Protein AF-A0A6B1GCK0-F1 (afdb_monomer_lite)

Structure (mmCIF, N/CA/C/O backbone):
data_AF-A0A6B1GCK0-F1
#
_entry.id   AF-A0A6B1GCK0-F1
#
loop_
_atom_site.group_PDB
_atom_site.id
_atom_site.type_symbol
_atom_site.label_atom_id
_atom_site.label_alt_id
_atom_site.label_comp_id
_atom_site.label_asym_id
_atom_site.label_entity_id
_atom_site.label_seq_id
_atom_site.pdbx_PDB_ins_code
_atom_site.Cartn_x
_atom_site.Cartn_y
_atom_site.Cartn_z
_atom_site.occupancy
_atom_site.B_iso_or_equiv
_atom_site.auth_seq_id
_atom_site.auth_comp_id
_atom_site.auth_asym_id
_atom_site.auth_atom_id
_atom_site.pdbx_PDB_model_num
ATOM 1 N N . MET A 1 1 ? 2.540 11.336 9.208 1.00 59.41 1 MET A N 1
ATOM 2 C CA . MET A 1 1 ? 2.627 10.929 7.785 1.00 59.41 1 MET A CA 1
ATOM 3 C C . MET A 1 1 ? 4.050 10.510 7.522 1.00 59.41 1 MET A C 1
ATOM 5 O O . MET A 1 1 ? 4.902 11.353 7.251 1.00 59.41 1 MET A O 1
ATOM 9 N N . ASP A 1 2 ? 4.281 9.213 7.637 1.00 81.69 2 ASP A N 1
ATOM 10 C CA . ASP A 1 2 ? 5.596 8.614 7.465 1.00 81.69 2 ASP A CA 1
ATOM 11 C C . ASP A 1 2 ? 5.733 8.086 6.041 1.00 81.69 2 ASP A C 1
ATOM 13 O O . ASP A 1 2 ? 4.775 7.580 5.450 1.00 81.69 2 ASP A O 1
ATOM 17 N N . THR A 1 3 ? 6.912 8.281 5.454 1.00 88.81 3 THR A N 1
ATOM 18 C CA . THR A 1 3 ? 7.220 7.840 4.090 1.00 88.81 3 THR A CA 1
ATOM 19 C C . THR A 1 3 ? 8.368 6.852 4.139 1.00 88.81 3 THR A C 1
ATOM 21 O O . THR A 1 3 ? 9.440 7.179 4.645 1.00 88.81 3 THR A O 1
ATOM 24 N N . LEU A 1 4 ? 8.141 5.658 3.601 1.00 90.19 4 LEU A N 1
ATOM 25 C CA . LEU A 1 4 ? 9.137 4.602 3.485 1.00 90.19 4 LEU A CA 1
ATOM 26 C C . LEU A 1 4 ? 9.428 4.305 2.017 1.00 90.19 4 LEU A C 1
ATOM 28 O O . LEU A 1 4 ? 8.531 4.341 1.176 1.00 90.19 4 LEU A O 1
ATOM 32 N N . THR A 1 5 ? 10.673 3.953 1.714 1.00 88.81 5 THR A N 1
ATOM 33 C CA . THR A 1 5 ? 11.059 3.471 0.383 1.00 88.81 5 THR A CA 1
ATOM 34 C C . THR A 1 5 ? 10.994 1.951 0.359 1.00 88.81 5 THR A C 1
ATOM 36 O O . THR A 1 5 ? 11.598 1.288 1.202 1.00 88.81 5 THR A O 1
ATOM 39 N N . ALA A 1 6 ? 10.271 1.388 -0.608 1.00 82.81 6 ALA A N 1
ATOM 40 C CA . ALA A 1 6 ? 10.181 -0.052 -0.793 1.00 82.81 6 ALA A CA 1
ATOM 41 C C . ALA A 1 6 ? 11.569 -0.626 -1.141 1.00 82.81 6 ALA A C 1
ATOM 43 O O . ALA A 1 6 ? 12.224 -0.121 -2.059 1.00 82.81 6 ALA A O 1
ATOM 44 N N . PRO A 1 7 ? 12.023 -1.685 -0.451 1.00 80.00 7 PRO A N 1
ATOM 45 C CA . PRO A 1 7 ? 13.379 -2.189 -0.594 1.00 80.00 7 PRO A CA 1
ATOM 46 C C . PRO A 1 7 ? 13.605 -2.779 -1.988 1.00 80.00 7 PRO A C 1
ATOM 48 O O . PRO A 1 7 ? 12.727 -3.413 -2.568 1.00 80.00 7 PRO A O 1
ATOM 51 N N . ALA A 1 8 ? 14.822 -2.611 -2.508 1.00 69.94 8 ALA A N 1
ATOM 52 C CA . ALA A 1 8 ? 15.226 -3.088 -3.831 1.00 69.94 8 ALA A CA 1
ATOM 53 C C . ALA A 1 8 ? 15.313 -4.623 -3.963 1.00 69.94 8 ALA A C 1
ATOM 55 O O . ALA A 1 8 ? 15.618 -5.151 -5.035 1.00 69.94 8 ALA A O 1
ATOM 56 N N . THR A 1 9 ? 15.113 -5.355 -2.869 1.00 63.41 9 THR A N 1
ATOM 57 C CA . THR A 1 9 ? 15.299 -6.800 -2.799 1.00 63.41 9 THR A CA 1
ATOM 58 C C . THR A 1 9 ? 14.045 -7.557 -3.234 1.00 63.41 9 THR A C 1
ATOM 60 O O . THR A 1 9 ? 12.946 -7.362 -2.722 1.00 63.41 9 THR A O 1
ATOM 63 N N . ILE A 1 10 ? 14.230 -8.497 -4.166 1.00 58.12 10 ILE A N 1
ATOM 64 C CA . ILE A 1 10 ? 13.229 -9.509 -4.519 1.00 58.12 10 ILE A CA 1
ATOM 65 C C . ILE A 1 10 ? 13.142 -10.484 -3.337 1.00 58.12 10 ILE A C 1
ATOM 67 O O . ILE A 1 10 ? 13.926 -11.426 -3.256 1.00 58.12 10 ILE A O 1
ATOM 71 N N . GLY A 1 11 ? 12.233 -10.259 -2.391 1.00 55.00 11 GLY A N 1
ATOM 72 C CA . GLY A 1 11 ? 12.042 -11.167 -1.257 1.00 55.00 11 GLY A CA 1
ATOM 73 C C . GLY A 1 11 ? 10.582 -11.297 -0.842 1.00 55.00 11 GLY A C 1
ATOM 74 O O . GLY A 1 11 ? 9.750 -10.452 -1.162 1.00 55.00 11 GLY A O 1
ATOM 75 N N . GLY A 1 12 ? 10.275 -12.441 -0.229 1.00 63.22 12 GLY A N 1
ATOM 76 C CA . GLY A 1 12 ? 8.922 -12.936 0.024 1.00 63.22 12 GLY A CA 1
ATOM 77 C C . GLY A 1 12 ? 8.145 -12.193 1.116 1.00 63.22 12 GLY A C 1
ATOM 78 O O . GLY A 1 12 ? 8.460 -11.067 1.483 1.00 63.22 12 GLY A O 1
ATOM 79 N N . ARG A 1 13 ? 7.109 -12.858 1.639 1.00 65.31 13 ARG A N 1
ATOM 80 C CA . ARG A 1 13 ? 6.105 -12.317 2.578 1.00 65.31 13 ARG A CA 1
ATOM 81 C C . ARG A 1 13 ? 6.653 -11.745 3.900 1.00 65.31 13 ARG A C 1
ATOM 83 O O . ARG A 1 13 ? 5.916 -11.130 4.651 1.00 65.31 13 ARG A O 1
ATOM 90 N N . GLU A 1 14 ? 7.924 -11.934 4.223 1.00 76.75 14 GLU A N 1
ATOM 91 C CA . GLU A 1 14 ? 8.500 -11.389 5.463 1.00 76.75 14 GLU A CA 1
ATOM 92 C C . GLU A 1 14 ? 9.002 -9.945 5.287 1.00 76.75 14 GLU A C 1
ATOM 94 O O . GLU A 1 14 ? 8.997 -9.168 6.241 1.00 76.75 14 GLU A O 1
ATOM 99 N N . LEU A 1 15 ? 9.329 -9.537 4.053 1.00 82.88 15 LEU A N 1
ATOM 100 C CA . LEU A 1 15 ? 9.908 -8.221 3.775 1.00 82.88 15 LEU A CA 1
ATOM 101 C C . LEU A 1 15 ? 9.013 -7.026 4.129 1.00 82.88 15 LEU A C 1
ATOM 103 O O . LEU A 1 15 ? 9.558 -6.017 4.572 1.00 82.88 15 LEU A O 1
ATOM 107 N N . PRO A 1 16 ? 7.680 -7.057 3.936 1.00 83.06 16 PRO A N 1
ATOM 108 C CA . PRO A 1 16 ? 6.864 -5.908 4.303 1.00 83.06 16 PRO A CA 1
ATOM 109 C C . PRO A 1 16 ? 6.899 -5.624 5.800 1.00 83.06 16 PRO A C 1
ATOM 111 O O . PRO A 1 16 ? 7.023 -4.467 6.181 1.00 83.06 16 PRO A O 1
ATOM 114 N N . ARG A 1 17 ? 6.875 -6.655 6.653 1.00 86.12 17 ARG A N 1
ATOM 115 C CA . ARG A 1 17 ? 7.015 -6.465 8.101 1.00 86.12 17 ARG A CA 1
ATOM 116 C C . ARG A 1 17 ? 8.370 -5.855 8.443 1.00 86.12 17 ARG A C 1
ATOM 118 O O . ARG A 1 17 ? 8.414 -4.837 9.129 1.00 86.12 17 ARG A O 1
ATOM 125 N N . GLU A 1 18 ? 9.449 -6.437 7.922 1.00 86.75 18 GLU A N 1
ATOM 126 C CA . GLU A 1 18 ? 10.806 -5.931 8.152 1.00 86.75 18 GLU A CA 1
ATOM 127 C C . GLU A 1 18 ? 10.962 -4.481 7.684 1.00 86.75 18 GLU A C 1
ATOM 129 O O . GLU A 1 18 ? 11.612 -3.690 8.362 1.00 86.75 18 GLU A O 1
ATOM 134 N N . LEU A 1 19 ? 10.343 -4.105 6.560 1.00 87.31 19 LEU A N 1
ATOM 135 C CA . LEU A 1 19 ? 10.329 -2.730 6.063 1.00 87.31 19 LEU A CA 1
ATOM 136 C C . LEU A 1 19 ? 9.693 -1.772 7.078 1.00 87.31 19 LEU A C 1
ATOM 138 O O . LEU A 1 19 ? 10.272 -0.725 7.367 1.00 87.31 19 LEU A O 1
ATOM 142 N N . LEU A 1 20 ? 8.518 -2.115 7.614 1.00 86.81 20 LEU A N 1
ATOM 143 C CA . LEU A 1 20 ? 7.814 -1.251 8.566 1.00 86.81 20 LEU A CA 1
ATOM 144 C C . LEU A 1 20 ? 8.569 -1.150 9.900 1.00 86.81 20 LEU A C 1
ATOM 146 O O . LEU A 1 20 ? 8.708 -0.055 10.442 1.00 86.81 20 LEU A O 1
ATOM 150 N N . GLU A 1 21 ? 9.112 -2.264 10.396 1.00 88.06 21 GLU A N 1
ATOM 151 C CA . GLU A 1 21 ? 9.940 -2.296 11.612 1.00 88.06 21 GLU A CA 1
ATOM 152 C C . GLU A 1 21 ? 11.238 -1.499 11.443 1.00 88.06 21 GLU A C 1
ATOM 154 O O . GLU A 1 21 ? 11.581 -0.670 12.285 1.00 88.06 21 GLU A O 1
ATOM 159 N N . SER A 1 22 ? 11.939 -1.690 10.323 1.00 86.19 22 SER A N 1
ATOM 160 C CA . SER A 1 22 ? 13.176 -0.964 10.003 1.00 86.19 22 SER A CA 1
ATOM 161 C C . SER A 1 22 ? 12.927 0.528 9.785 1.00 86.19 22 SER A C 1
ATOM 163 O O . SER A 1 22 ? 13.810 1.347 10.036 1.00 86.19 22 SER A O 1
ATOM 165 N N . GLY A 1 23 ? 11.718 0.887 9.346 1.00 83.81 23 GLY A N 1
ATOM 166 C CA . GLY A 1 23 ? 11.239 2.263 9.265 1.00 83.81 23 GLY A CA 1
ATOM 167 C C . GLY A 1 23 ? 10.969 2.915 10.624 1.00 83.81 23 GLY A C 1
ATOM 168 O O . GLY A 1 23 ? 10.682 4.108 10.667 1.00 83.81 23 GLY A O 1
ATOM 169 N N . GLY A 1 24 ? 11.060 2.162 11.727 1.00 86.00 24 GLY A N 1
ATOM 170 C CA . GLY A 1 24 ? 10.767 2.646 13.075 1.00 86.00 24 GLY A CA 1
ATOM 171 C C . GLY A 1 24 ? 9.279 2.889 13.323 1.00 86.00 24 GLY A C 1
ATOM 172 O O . GLY A 1 24 ? 8.934 3.641 14.235 1.00 86.00 24 GLY A O 1
ATOM 173 N N . LEU A 1 25 ? 8.403 2.289 12.511 1.00 88.06 25 LEU A N 1
ATOM 174 C CA . LEU A 1 25 ? 6.964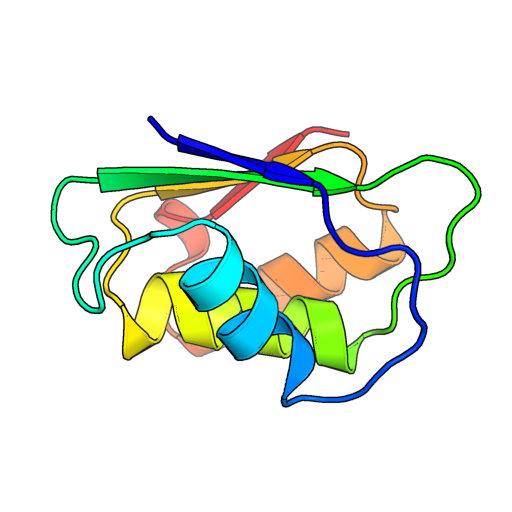 2.455 12.657 1.00 88.06 25 LEU A CA 1
ATOM 175 C C . LEU A 1 25 ? 6.436 1.617 13.826 1.00 88.06 25 LEU A C 1
ATOM 177 O O . LEU A 1 25 ? 6.878 0.477 14.006 1.00 88.06 25 LEU A O 1
ATOM 181 N N . PRO A 1 26 ? 5.461 2.141 14.587 1.00 88.56 26 PRO A N 1
ATOM 182 C CA . PRO A 1 26 ? 4.806 1.376 15.636 1.00 88.56 26 PRO A CA 1
ATOM 183 C C . PRO A 1 26 ? 4.053 0.163 15.066 1.00 88.56 26 PRO A C 1
ATOM 185 O O . PRO A 1 26 ? 3.748 0.078 13.871 1.00 88.56 26 PRO A O 1
ATOM 188 N N . ASP A 1 27 ? 3.733 -0.778 15.953 1.00 89.94 27 ASP A N 1
ATOM 189 C CA . ASP A 1 27 ? 2.920 -1.957 15.626 1.00 89.94 27 ASP A CA 1
ATOM 190 C C . ASP A 1 27 ? 1.438 -1.607 15.404 1.00 89.94 27 ASP A C 1
ATOM 192 O O . ASP A 1 27 ? 0.719 -2.365 14.762 1.00 89.94 27 ASP A O 1
ATOM 196 N N . ASP A 1 28 ? 0.990 -0.450 15.900 1.00 92.75 28 ASP A N 1
ATOM 197 C CA . ASP A 1 28 ? -0.344 0.107 15.676 1.00 92.75 28 ASP A CA 1
ATOM 198 C C . ASP A 1 28 ? -0.222 1.497 15.037 1.00 92.75 28 ASP A C 1
ATOM 200 O O . ASP A 1 28 ? 0.395 2.406 15.593 1.00 92.75 28 ASP A O 1
ATOM 204 N N . LEU A 1 29 ? -0.800 1.628 13.848 1.00 93.19 29 LEU A N 1
ATOM 205 C CA . LEU A 1 29 ? -0.857 2.815 13.002 1.00 93.19 29 LEU A CA 1
ATOM 206 C C . LEU A 1 29 ? -2.284 3.390 12.942 1.00 93.19 29 LEU A C 1
ATOM 208 O O . LEU A 1 29 ? -2.612 4.127 12.010 1.00 93.19 29 LEU A O 1
ATOM 212 N N . THR A 1 30 ? -3.152 3.058 13.901 1.00 93.00 30 THR A N 1
ATOM 213 C CA . THR A 1 30 ? -4.482 3.671 14.020 1.00 93.00 30 THR A CA 1
ATOM 214 C C . THR A 1 30 ? -4.359 5.195 14.084 1.00 93.00 30 THR A C 1
ATOM 216 O O . THR A 1 30 ? -3.601 5.736 14.889 1.00 93.00 30 THR A O 1
ATOM 219 N N . GLY A 1 31 ? -5.111 5.906 13.240 1.00 90.38 31 GLY A N 1
ATOM 220 C CA . GLY A 1 31 ? -5.014 7.367 13.122 1.00 90.38 31 GLY A CA 1
ATOM 221 C C . GLY A 1 31 ? -3.843 7.866 12.266 1.00 90.38 31 GLY A C 1
ATOM 222 O O . GLY A 1 31 ? -3.776 9.060 11.968 1.00 90.38 31 GLY A O 1
ATOM 223 N N . GLU A 1 32 ? -2.942 6.979 11.834 1.00 92.81 32 GLU A N 1
ATOM 224 C CA . GLU A 1 32 ? -1.763 7.322 11.043 1.00 92.81 32 GLU A CA 1
ATOM 225 C C . GLU A 1 32 ? -1.933 6.987 9.559 1.00 92.81 32 GLU A C 1
ATOM 227 O O . GLU A 1 32 ? -2.628 6.055 9.149 1.00 92.81 32 GLU A O 1
ATOM 232 N N . SER A 1 33 ? -1.246 7.768 8.726 1.00 93.62 33 SER A N 1
ATOM 233 C CA . SER A 1 33 ? -1.156 7.544 7.281 1.00 93.62 33 SER A CA 1
ATOM 234 C C . SER A 1 33 ? 0.270 7.183 6.886 1.00 93.62 33 SER A C 1
ATOM 236 O O . SER A 1 33 ? 1.210 7.915 7.217 1.00 93.62 33 SER A O 1
ATOM 238 N N . LEU A 1 34 ? 0.410 6.107 6.115 1.00 94.56 34 LEU A N 1
ATOM 239 C CA . LEU A 1 34 ? 1.677 5.582 5.623 1.00 94.56 34 LEU A CA 1
ATOM 240 C C . LEU A 1 34 ? 1.784 5.776 4.111 1.00 94.56 34 LEU A C 1
ATOM 242 O O . LEU A 1 34 ? 0.883 5.408 3.360 1.00 94.56 34 LEU A O 1
ATOM 246 N N . THR A 1 35 ? 2.913 6.310 3.655 1.00 95.62 35 THR A N 1
ATOM 247 C CA . THR A 1 35 ? 3.275 6.342 2.235 1.00 95.62 35 THR A CA 1
ATOM 248 C C . THR A 1 35 ? 4.426 5.381 1.973 1.00 95.62 35 THR A C 1
ATOM 250 O O . THR A 1 35 ? 5.445 5.434 2.655 1.00 95.62 35 THR A O 1
ATOM 253 N N . VAL A 1 36 ? 4.284 4.519 0.968 1.00 94.06 36 VAL A N 1
ATOM 254 C CA . VAL A 1 36 ? 5.351 3.635 0.495 1.00 94.06 36 VAL A C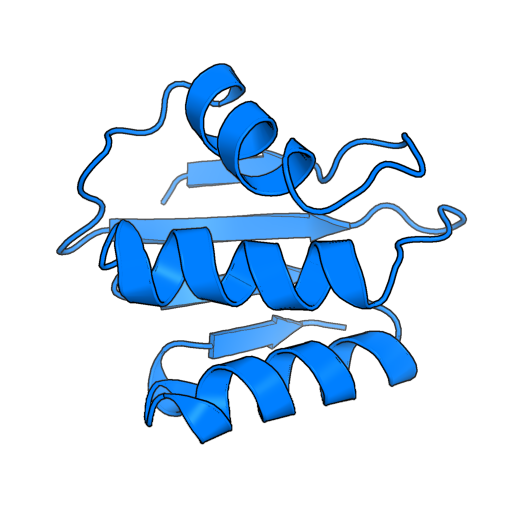A 1
ATOM 255 C C . VAL A 1 36 ? 5.697 3.990 -0.944 1.00 94.06 36 VAL A C 1
ATOM 257 O O . VAL A 1 36 ? 4.856 3.906 -1.842 1.00 94.06 36 VAL A O 1
ATOM 260 N N . GLN A 1 37 ? 6.946 4.393 -1.154 1.00 93.50 37 GLN A N 1
ATOM 261 C CA . GLN A 1 37 ? 7.479 4.789 -2.448 1.00 93.50 37 GLN A CA 1
ATOM 262 C C . GLN A 1 37 ? 8.209 3.620 -3.110 1.00 93.50 37 GLN A C 1
ATOM 264 O O . GLN A 1 37 ? 9.157 3.072 -2.553 1.00 93.50 37 GLN A O 1
ATOM 269 N N . PHE A 1 38 ? 7.781 3.258 -4.316 1.00 91.50 38 PHE A N 1
ATOM 270 C CA . PHE A 1 38 ? 8.387 2.219 -5.141 1.00 91.50 38 PHE A CA 1
ATOM 271 C C . PHE A 1 38 ? 9.320 2.858 -6.163 1.00 91.50 38 PHE A C 1
ATOM 273 O O . PHE A 1 38 ? 8.968 3.839 -6.822 1.00 91.50 38 PHE A O 1
ATOM 280 N N . GLU A 1 39 ? 10.525 2.308 -6.289 1.00 88.56 39 GLU A N 1
ATOM 281 C CA . GLU A 1 39 ? 11.530 2.861 -7.185 1.00 88.56 39 GLU A CA 1
ATOM 282 C C . GLU A 1 39 ? 11.334 2.365 -8.625 1.00 88.56 39 GLU A C 1
ATOM 284 O O . GLU A 1 39 ? 11.091 1.174 -8.865 1.00 88.56 39 GLU A O 1
ATOM 289 N N . PRO A 1 40 ? 11.473 3.256 -9.620 1.00 81.88 40 PRO A N 1
ATOM 290 C CA . PRO A 1 40 ? 11.406 2.863 -11.016 1.00 81.88 40 PRO A CA 1
ATOM 291 C C . PRO A 1 40 ? 12.576 1.939 -11.375 1.00 81.88 40 PRO A C 1
ATOM 293 O O . PRO A 1 40 ? 13.715 2.151 -10.968 1.00 81.88 40 PRO A O 1
ATOM 296 N N . GLY A 1 41 ? 12.301 0.923 -12.192 1.00 80.38 41 GLY A N 1
ATOM 297 C CA . GLY A 1 41 ? 13.313 -0.041 -12.642 1.00 80.38 41 GLY A CA 1
ATOM 298 C C . GLY A 1 41 ? 13.537 -1.221 -11.694 1.00 80.38 41 GLY A C 1
ATOM 299 O O . GLY A 1 41 ? 14.266 -2.144 -12.058 1.00 80.38 41 GLY A O 1
ATOM 300 N N . ILE A 1 42 ? 12.874 -1.242 -10.535 1.00 84.44 42 ILE A N 1
ATOM 301 C CA . ILE A 1 42 ? 12.888 -2.379 -9.612 1.00 84.44 42 ILE A CA 1
ATOM 302 C C . ILE A 1 42 ? 11.674 -3.274 -9.865 1.00 84.44 42 ILE A C 1
ATOM 304 O O . ILE A 1 42 ? 10.544 -2.811 -10.034 1.00 84.44 42 ILE A O 1
ATOM 308 N N . VAL A 1 43 ? 11.911 -4.587 -9.904 1.00 82.31 43 VAL A N 1
ATOM 309 C CA . VAL A 1 43 ? 10.851 -5.588 -10.048 1.00 82.31 43 VAL A CA 1
ATOM 310 C C . VAL A 1 43 ? 10.403 -6.038 -8.665 1.00 82.31 43 VAL A C 1
ATOM 312 O O . VAL A 1 43 ? 11.088 -6.810 -7.998 1.00 82.31 43 VAL A O 1
ATOM 315 N N . TYR A 1 44 ? 9.224 -5.581 -8.259 1.00 87.50 44 TYR A N 1
ATOM 316 C CA . TYR A 1 44 ? 8.569 -6.021 -7.031 1.00 87.50 44 TYR A CA 1
ATOM 317 C C . TYR A 1 44 ? 7.671 -7.232 -7.298 1.00 87.50 44 TYR A C 1
ATOM 319 O O . TYR A 1 44 ? 7.080 -7.370 -8.373 1.00 87.50 44 TYR A O 1
ATOM 327 N N . THR A 1 45 ? 7.564 -8.126 -6.316 1.00 89.38 45 THR A N 1
ATOM 328 C CA . THR A 1 45 ? 6.732 -9.329 -6.438 1.00 89.38 45 THR A CA 1
ATOM 329 C C . THR A 1 45 ? 5.278 -9.039 -6.074 1.00 89.38 45 THR A C 1
ATOM 331 O O . THR A 1 45 ? 4.989 -8.177 -5.247 1.00 89.38 45 THR A O 1
ATOM 334 N N . ILE A 1 46 ? 4.354 -9.810 -6.654 1.00 90.94 46 ILE A N 1
ATOM 335 C CA . ILE A 1 46 ? 2.929 -9.786 -6.284 1.00 90.94 46 ILE A CA 1
ATOM 336 C C . ILE A 1 46 ? 2.770 -10.053 -4.783 1.00 90.94 46 ILE A C 1
ATOM 338 O O . ILE A 1 46 ? 2.089 -9.300 -4.100 1.00 90.94 46 ILE A O 1
ATOM 342 N N . SER A 1 47 ? 3.467 -11.070 -4.266 1.00 90.38 47 SER A N 1
ATOM 343 C CA . SER A 1 47 ? 3.434 -11.442 -2.848 1.00 90.38 47 SER A CA 1
ATOM 344 C C . SER A 1 47 ? 3.922 -10.343 -1.913 1.00 90.38 47 SER A C 1
ATOM 346 O O . SER A 1 47 ? 3.447 -10.269 -0.792 1.00 90.38 47 SER A O 1
ATOM 348 N N . PHE A 1 48 ? 4.873 -9.511 -2.346 1.00 90.75 48 PHE A N 1
ATOM 349 C CA . PHE A 1 48 ? 5.337 -8.384 -1.542 1.00 90.75 48 PHE A CA 1
ATOM 350 C C . PHE A 1 48 ? 4.248 -7.316 -1.416 1.00 90.75 48 PHE A C 1
ATOM 352 O O . PHE A 1 48 ? 3.985 -6.833 -0.323 1.00 90.75 48 PHE A O 1
ATOM 359 N N . VAL A 1 49 ? 3.612 -6.956 -2.534 1.00 92.25 49 VAL A N 1
ATOM 360 C CA . VAL A 1 49 ? 2.581 -5.910 -2.562 1.00 92.25 49 VAL A CA 1
ATOM 361 C C . VAL A 1 49 ? 1.334 -6.342 -1.798 1.00 92.25 49 VAL A C 1
ATOM 363 O O . VAL A 1 49 ? 0.831 -5.569 -0.992 1.00 92.25 49 VAL A O 1
ATOM 366 N N . ASP A 1 50 ? 0.878 -7.572 -2.026 1.00 93.44 50 ASP A N 1
ATOM 367 C CA . ASP A 1 50 ? -0.234 -8.191 -1.297 1.00 93.44 50 ASP A CA 1
ATOM 368 C C . ASP A 1 50 ? 0.001 -8.131 0.220 1.00 93.44 50 ASP A C 1
ATOM 370 O O . ASP A 1 50 ? -0.754 -7.525 0.975 1.00 93.44 50 ASP A O 1
ATOM 374 N N . GLU A 1 51 ? 1.143 -8.646 0.661 1.00 93.69 51 GLU A N 1
ATOM 375 C CA . GLU A 1 51 ? 1.485 -8.706 2.074 1.00 93.69 51 GLU A CA 1
ATOM 376 C C . GLU A 1 51 ? 1.742 -7.324 2.699 1.00 93.69 51 GLU A C 1
ATOM 378 O O . GLU A 1 51 ? 1.438 -7.123 3.871 1.00 93.69 51 GLU A O 1
ATOM 383 N N . LEU A 1 52 ? 2.239 -6.346 1.936 1.00 94.25 52 LEU A N 1
ATOM 384 C CA . LEU A 1 52 ? 2.363 -4.962 2.401 1.00 94.25 52 LEU A CA 1
ATOM 385 C C . LEU A 1 52 ? 0.999 -4.344 2.711 1.00 94.25 52 LEU A C 1
ATOM 387 O O . LEU A 1 52 ? 0.860 -3.655 3.722 1.00 94.25 52 LEU A O 1
ATOM 391 N N . VAL A 1 53 ? -0.001 -4.597 1.864 1.00 95.88 53 VAL A N 1
ATOM 392 C CA . VAL A 1 53 ? -1.376 -4.151 2.110 1.00 95.88 53 VAL A CA 1
ATOM 393 C C . VAL A 1 53 ? -1.916 -4.807 3.382 1.00 95.88 53 VAL A C 1
ATOM 395 O O . VAL A 1 53 ? -2.441 -4.105 4.248 1.00 95.88 53 VAL A O 1
ATOM 398 N N . LEU A 1 54 ? -1.723 -6.121 3.540 1.00 95.00 54 LEU A N 1
ATOM 399 C CA . LEU A 1 54 ? -2.159 -6.857 4.730 1.00 95.00 54 LEU A CA 1
ATOM 400 C C . LEU A 1 54 ? -1.482 -6.356 6.008 1.00 95.00 54 LEU A C 1
ATOM 402 O O . LEU A 1 54 ? -2.147 -6.088 7.008 1.00 95.00 54 LEU A O 1
ATOM 406 N N . GLU A 1 55 ? -0.161 -6.222 5.999 1.00 95.12 55 GLU A N 1
ATOM 407 C CA . GLU A 1 55 ? 0.586 -5.793 7.174 1.00 95.12 55 GLU A CA 1
ATOM 408 C C . GLU A 1 55 ? 0.192 -4.363 7.573 1.00 95.12 55 GLU A C 1
ATOM 410 O O . GLU A 1 55 ? -0.159 -4.134 8.728 1.00 95.12 55 GLU A O 1
ATOM 415 N N . ALA A 1 56 ? 0.160 -3.417 6.630 1.00 94.94 56 ALA A N 1
ATOM 416 C CA . ALA A 1 56 ? -0.141 -2.023 6.944 1.00 94.94 56 ALA A CA 1
ATOM 417 C C . ALA A 1 56 ? -1.616 -1.791 7.315 1.00 94.94 56 ALA A C 1
ATOM 419 O O . ALA A 1 56 ? -1.896 -1.202 8.359 1.00 94.94 56 ALA A O 1
ATOM 420 N N . LEU A 1 57 ? -2.567 -2.231 6.481 1.00 96.12 57 LEU A N 1
ATOM 421 C CA . LEU A 1 57 ? -3.988 -1.907 6.667 1.00 96.12 57 LEU A CA 1
ATOM 422 C C . LEU A 1 57 ? -4.691 -2.848 7.648 1.00 96.12 57 LEU A C 1
ATOM 424 O O . LEU A 1 57 ? -5.509 -2.395 8.450 1.00 96.12 57 LEU A O 1
ATOM 428 N N . VAL A 1 58 ? -4.395 -4.150 7.587 1.00 95.25 58 VAL A N 1
ATOM 429 C CA . VAL A 1 58 ? -5.122 -5.161 8.372 1.00 95.25 58 VAL A CA 1
ATOM 430 C C . VAL A 1 58 ? -4.474 -5.361 9.735 1.00 95.25 58 VAL A C 1
ATOM 432 O O . VAL A 1 58 ? -5.167 -5.293 10.745 1.00 95.25 58 VAL A O 1
ATOM 435 N N . ARG A 1 59 ? -3.160 -5.611 9.781 1.00 94.94 59 ARG A N 1
ATOM 436 C CA . ARG A 1 59 ? -2.474 -5.981 11.033 1.00 94.94 59 ARG A CA 1
ATOM 437 C C . ARG A 1 59 ? -2.088 -4.780 11.879 1.00 94.94 59 ARG A C 1
ATOM 439 O O . ARG A 1 59 ? -2.243 -4.839 13.091 1.00 94.94 59 ARG A O 1
ATOM 446 N N . ARG A 1 60 ? -1.611 -3.710 11.244 1.00 95.00 60 ARG A N 1
ATOM 447 C CA . ARG A 1 60 ? -1.221 -2.472 11.929 1.00 95.00 60 ARG A CA 1
ATOM 448 C C . ARG A 1 60 ? -2.299 -1.398 11.903 1.00 95.00 60 ARG A C 1
ATOM 450 O O . ARG A 1 60 ? -2.064 -0.311 12.399 1.00 95.00 60 ARG A O 1
ATOM 457 N N . HIS A 1 61 ? -3.469 -1.669 11.327 1.00 95.56 61 HIS A N 1
ATOM 458 C CA . HIS A 1 61 ? -4.615 -0.753 11.344 1.00 95.56 61 HIS A CA 1
ATOM 459 C C . HIS A 1 61 ? -4.338 0.657 10.788 1.00 95.56 61 HIS A C 1
ATOM 461 O O . HIS A 1 61 ? -4.998 1.611 11.189 1.00 95.56 61 HIS A O 1
ATOM 467 N N . CYS A 1 62 ? -3.428 0.805 9.820 1.00 95.56 62 CYS A N 1
ATOM 468 C CA . CYS A 1 62 ? -3.105 2.101 9.218 1.00 95.56 62 CYS A CA 1
ATOM 469 C C . CYS A 1 62 ? -4.320 2.734 8.528 1.00 95.56 62 CYS A C 1
ATOM 471 O O . CYS A 1 62 ? -4.893 2.148 7.610 1.00 95.56 62 CYS A O 1
ATOM 473 N N . ASP A 1 63 ? -4.754 3.924 8.949 1.00 95.25 63 ASP A N 1
ATOM 474 C CA . ASP A 1 63 ? -5.962 4.590 8.428 1.00 95.25 63 ASP A CA 1
ATOM 475 C C . ASP A 1 63 ? -5.898 4.844 6.922 1.00 95.25 63 ASP A C 1
ATOM 477 O O . ASP A 1 63 ? -6.919 4.798 6.235 1.00 95.25 63 ASP A O 1
ATOM 481 N N . ARG A 1 64 ? -4.697 5.091 6.395 1.00 96.69 64 ARG A N 1
ATOM 482 C CA . ARG A 1 64 ? -4.493 5.322 4.969 1.00 96.69 64 ARG A CA 1
ATOM 483 C C . ARG A 1 64 ? -3.131 4.837 4.505 1.00 96.69 64 ARG A C 1
ATOM 485 O O . ARG A 1 64 ? -2.108 5.337 4.965 1.00 96.69 64 ARG A O 1
ATOM 492 N N . LEU A 1 65 ? -3.132 3.957 3.510 1.00 97.12 65 LEU A N 1
ATOM 493 C CA . LEU A 1 65 ? -1.936 3.488 2.821 1.00 97.12 65 LEU A CA 1
ATOM 494 C C . LEU A 1 65 ? -1.854 4.117 1.432 1.00 97.12 65 LEU A C 1
ATOM 496 O O . LEU A 1 65 ? -2.740 3.927 0.602 1.00 97.12 65 LEU A O 1
ATOM 500 N N . VAL A 1 66 ? -0.772 4.840 1.161 1.00 97.19 66 VAL A N 1
ATOM 501 C CA . VAL A 1 66 ? -0.481 5.426 -0.149 1.00 97.19 66 VAL A CA 1
ATOM 502 C C . VAL A 1 66 ? 0.665 4.653 -0.794 1.00 97.19 66 VAL A C 1
ATOM 504 O O . VAL A 1 66 ? 1.767 4.639 -0.257 1.00 97.19 66 VAL A O 1
ATOM 507 N N . LEU A 1 67 ? 0.436 4.031 -1.952 1.00 96.00 67 LEU A N 1
ATOM 508 C CA . LEU A 1 67 ? 1.494 3.382 -2.735 1.00 96.00 67 LEU A CA 1
ATOM 509 C C . LEU A 1 67 ? 1.841 4.257 -3.942 1.00 96.00 67 LEU A C 1
ATOM 511 O O . LEU A 1 67 ? 0.986 4.502 -4.799 1.00 96.00 67 LEU A O 1
ATOM 515 N N . GLN A 1 68 ? 3.087 4.726 -4.002 1.00 95.25 68 GLN A N 1
ATOM 516 C CA . GLN A 1 68 ? 3.582 5.638 -5.036 1.00 95.25 68 GLN A CA 1
ATOM 517 C C . GLN A 1 68 ? 4.553 4.938 -5.987 1.00 95.25 68 GLN A C 1
ATOM 519 O O . GLN A 1 68 ? 5.412 4.188 -5.535 1.00 95.25 68 GLN A O 1
ATOM 524 N N . GLY A 1 69 ? 4.457 5.197 -7.293 1.00 92.00 69 GLY A N 1
ATOM 525 C CA . GLY A 1 69 ? 5.392 4.650 -8.289 1.00 92.00 69 GLY A CA 1
ATOM 526 C C . GLY A 1 69 ? 5.191 3.159 -8.585 1.00 92.00 69 GLY A C 1
ATOM 527 O O . GLY A 1 69 ? 6.053 2.499 -9.165 1.00 92.00 69 GLY A O 1
ATOM 528 N N . LEU A 1 70 ? 4.045 2.604 -8.182 1.00 91.31 70 LEU A N 1
ATOM 529 C CA . LEU A 1 70 ? 3.713 1.198 -8.371 1.00 91.31 70 LEU A CA 1
ATOM 530 C C . LEU A 1 70 ? 3.282 0.931 -9.824 1.00 91.31 70 LEU A C 1
ATOM 532 O O . LEU A 1 70 ? 2.443 1.651 -10.371 1.00 91.31 70 LEU A O 1
ATOM 536 N N . SER A 1 71 ? 3.793 -0.135 -10.449 1.00 90.88 71 SER A N 1
ATOM 537 C CA . SER A 1 71 ? 3.398 -0.494 -11.822 1.00 90.88 71 SER A CA 1
ATOM 538 C C . SER A 1 71 ? 1.897 -0.835 -11.927 1.00 90.88 71 SER A C 1
ATOM 540 O O . SER A 1 71 ? 1.325 -1.355 -10.966 1.00 90.88 71 SER A O 1
ATOM 542 N N . PRO A 1 72 ? 1.236 -0.631 -13.088 1.00 91.56 72 PRO A N 1
ATOM 543 C CA . PRO A 1 72 ? -0.205 -0.883 -13.233 1.00 91.56 72 PRO A CA 1
ATOM 544 C C . PRO A 1 72 ? -0.643 -2.307 -12.858 1.00 91.56 72 PRO A C 1
ATOM 546 O O . PRO A 1 72 ? -1.697 -2.501 -12.253 1.00 91.56 72 PRO A O 1
ATOM 549 N N . SER A 1 73 ? 0.180 -3.310 -13.172 1.00 91.06 73 SER A N 1
ATOM 550 C CA . SER A 1 73 ? -0.093 -4.710 -12.831 1.00 91.06 73 SER A CA 1
ATOM 551 C C . SER A 1 73 ? -0.113 -4.942 -11.320 1.00 91.06 73 SER A C 1
ATOM 553 O O . SER A 1 73 ? -0.967 -5.670 -10.824 1.00 91.06 73 SER A O 1
ATOM 555 N N . LEU A 1 74 ? 0.803 -4.303 -10.589 1.00 91.94 74 LEU A N 1
ATOM 556 C CA . LEU A 1 74 ? 0.885 -4.391 -9.132 1.00 91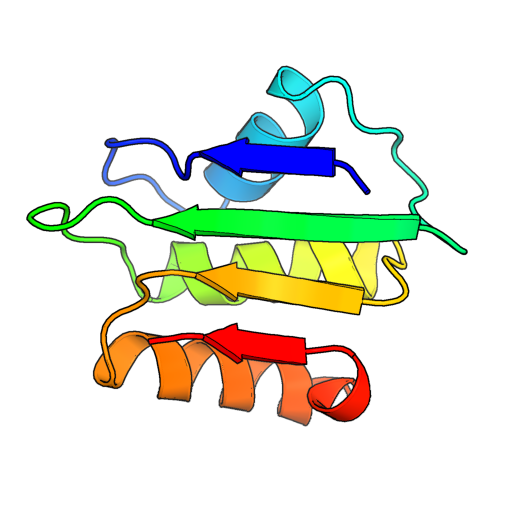.94 74 LEU A CA 1
ATOM 557 C C . LEU A 1 74 ? -0.148 -3.495 -8.441 1.00 91.94 74 LEU A C 1
ATOM 559 O O . LEU A 1 74 ? -0.636 -3.846 -7.376 1.00 91.94 74 LEU A O 1
ATOM 563 N N . GLN A 1 75 ? -0.554 -2.389 -9.067 1.00 95.00 75 GLN A N 1
ATOM 564 C CA . GLN A 1 75 ? -1.693 -1.594 -8.604 1.00 95.00 75 GLN A CA 1
ATOM 565 C C . GLN A 1 75 ? -2.977 -2.419 -8.568 1.00 95.00 75 GLN A C 1
ATOM 567 O O . GLN A 1 75 ? -3.752 -2.287 -7.628 1.00 95.00 75 GLN A O 1
ATOM 572 N N . ARG A 1 76 ? -3.207 -3.281 -9.566 1.00 94.69 76 ARG A N 1
ATOM 573 C CA . ARG A 1 76 ? -4.349 -4.204 -9.547 1.00 94.69 76 ARG A CA 1
ATOM 574 C C . ARG A 1 76 ? -4.270 -5.168 -8.361 1.00 94.69 76 ARG A C 1
ATOM 576 O O . ARG A 1 76 ? -5.255 -5.303 -7.656 1.00 94.69 76 ARG A O 1
ATOM 583 N N . VAL A 1 77 ? -3.097 -5.750 -8.108 1.00 94.00 77 VAL A N 1
ATOM 584 C CA . VAL A 1 77 ? -2.868 -6.636 -6.951 1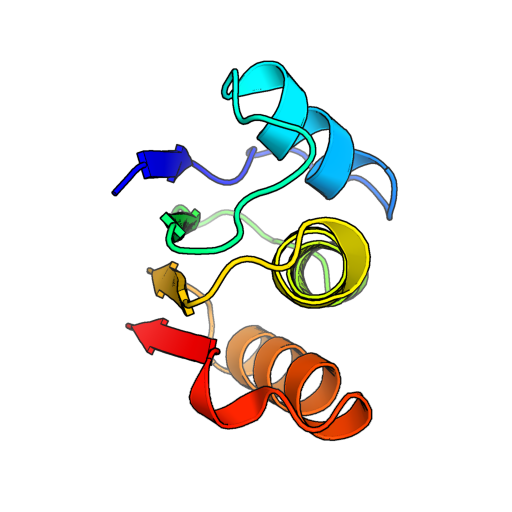.00 94.00 77 VAL A CA 1
ATOM 585 C C . VAL A 1 77 ? -3.144 -5.916 -5.634 1.00 94.00 77 VAL A C 1
ATOM 587 O O . VAL A 1 77 ? -3.852 -6.449 -4.793 1.00 94.00 77 VAL A O 1
ATOM 590 N N . ALA A 1 78 ? -2.633 -4.694 -5.463 1.00 95.44 78 ALA A N 1
ATOM 591 C CA . ALA A 1 78 ? -2.873 -3.920 -4.250 1.00 95.44 78 ALA A CA 1
ATOM 592 C C . ALA A 1 78 ? -4.370 -3.639 -4.031 1.00 95.44 78 ALA A C 1
ATOM 594 O O . ALA A 1 78 ? -4.842 -3.713 -2.900 1.00 95.44 78 ALA A O 1
ATOM 595 N N . ARG A 1 79 ? -5.117 -3.335 -5.107 1.00 96.69 79 ARG A N 1
ATOM 596 C CA . ARG A 1 79 ? -6.577 -3.154 -5.033 1.00 96.69 79 ARG A CA 1
ATOM 597 C C . ARG A 1 79 ? -7.277 -4.440 -4.622 1.00 96.69 79 ARG A C 1
ATOM 599 O O . ARG A 1 79 ? -8.048 -4.387 -3.679 1.00 96.69 79 ARG A O 1
ATOM 606 N N . GLU A 1 80 ? -6.972 -5.555 -5.283 1.00 96.25 80 GLU A N 1
ATOM 607 C CA . GLU A 1 80 ? -7.551 -6.871 -4.970 1.00 96.25 80 GLU A CA 1
ATOM 608 C C . GLU A 1 80 ? -7.313 -7.230 -3.494 1.00 96.25 80 GLU A C 1
ATOM 610 O O . GLU A 1 80 ? -8.262 -7.526 -2.778 1.00 96.25 80 GLU A O 1
ATOM 615 N N . ALA A 1 81 ? -6.083 -7.058 -2.998 1.00 95.25 81 ALA A N 1
ATOM 616 C CA . ALA A 1 81 ? -5.749 -7.302 -1.595 1.00 95.25 81 ALA A CA 1
ATOM 617 C C . ALA A 1 81 ? -6.528 -6.400 -0.617 1.00 95.25 81 ALA A C 1
ATOM 619 O O . ALA A 1 81 ? -6.935 -6.843 0.452 1.00 95.25 81 ALA A O 1
ATOM 620 N N . ALA A 1 82 ? -6.752 -5.125 -0.952 1.00 96.44 82 ALA A N 1
ATOM 621 C CA . ALA A 1 82 ? -7.547 -4.231 -0.107 1.00 96.44 82 ALA A CA 1
ATOM 622 C C . ALA A 1 82 ? -9.055 -4.535 -0.189 1.00 96.44 82 ALA A C 1
ATOM 624 O O . ALA A 1 82 ? -9.755 -4.419 0.816 1.00 96.44 82 ALA A O 1
ATOM 625 N N . GLU A 1 83 ? -9.552 -4.921 -1.367 1.00 96.81 83 GLU A N 1
ATOM 626 C CA . GLU A 1 83 ? -10.947 -5.309 -1.615 1.00 96.81 83 GLU A CA 1
ATOM 627 C C . GLU A 1 83 ? -11.327 -6.582 -0.857 1.00 96.81 83 GLU A C 1
ATOM 629 O O . GLU A 1 83 ? -12.371 -6.598 -0.207 1.00 96.81 83 GLU A O 1
ATOM 634 N N . ASP A 1 84 ? -10.454 -7.594 -0.848 1.00 96.31 84 ASP A N 1
ATOM 635 C CA . ASP A 1 84 ? -10.648 -8.853 -0.111 1.00 96.31 84 ASP A CA 1
ATOM 636 C C . ASP A 1 84 ? -10.853 -8.641 1.403 1.00 96.31 84 ASP A C 1
ATOM 638 O O . ASP A 1 84 ? -11.396 -9.506 2.094 1.00 96.31 84 ASP A O 1
ATOM 642 N N . HIS A 1 85 ? -10.449 -7.476 1.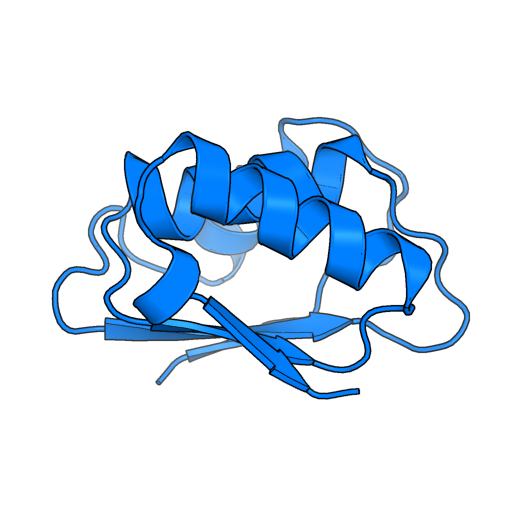916 1.00 94.69 85 HIS A N 1
ATOM 643 C CA . HIS A 1 85 ? -10.577 -7.080 3.315 1.00 94.69 85 HIS A CA 1
ATOM 644 C C . HIS A 1 85 ? -11.544 -5.911 3.557 1.00 94.69 85 HIS A C 1
ATOM 646 O O . HIS A 1 85 ? -11.650 -5.460 4.695 1.00 94.69 85 HIS A O 1
ATOM 652 N N . GLU A 1 86 ? -12.256 -5.433 2.531 1.00 95.75 86 GLU A N 1
ATOM 653 C CA . GLU A 1 86 ? -13.172 -4.281 2.610 1.00 95.75 86 GLU A CA 1
ATOM 654 C C . GLU A 1 86 ? -12.482 -2.960 3.028 1.00 95.75 86 GLU A C 1
ATOM 656 O O . GLU A 1 86 ? -13.089 -2.107 3.671 1.00 95.75 86 GLU A O 1
ATOM 661 N N . LEU A 1 87 ? -11.205 -2.771 2.663 1.00 95.81 87 LEU A N 1
ATOM 662 C CA . LEU A 1 87 ? -10.376 -1.606 3.035 1.00 95.81 87 LEU A CA 1
ATOM 663 C C . LEU A 1 87 ? -9.949 -0.756 1.827 1.00 95.81 87 LEU A C 1
ATOM 665 O O . LEU A 1 87 ? -8.981 0.007 1.895 1.00 95.81 87 LEU A O 1
ATOM 669 N N . SER A 1 88 ? -10.634 -0.887 0.691 1.00 94.62 88 SER A N 1
ATOM 670 C CA . SER A 1 88 ? -10.293 -0.187 -0.556 1.00 94.62 88 SER A CA 1
ATOM 671 C C . SER A 1 88 ? -10.335 1.339 -0.429 1.00 94.62 88 SER A C 1
ATOM 673 O O . SER A 1 88 ? -9.609 2.033 -1.135 1.00 94.62 88 SER A O 1
ATOM 675 N N . ASP A 1 89 ? -11.157 1.873 0.473 1.00 95.75 89 ASP A N 1
ATOM 676 C CA . ASP A 1 89 ? -11.267 3.301 0.791 1.00 95.75 89 ASP A CA 1
ATOM 677 C C . ASP A 1 89 ? -10.031 3.856 1.524 1.00 95.75 89 ASP A C 1
ATOM 679 O O . ASP A 1 89 ? -9.757 5.061 1.472 1.00 95.75 89 ASP A O 1
ATOM 683 N N . ARG A 1 90 ? -9.254 2.971 2.159 1.00 96.19 90 ARG A N 1
ATOM 684 C CA . ARG A 1 90 ? -8.005 3.288 2.868 1.00 96.19 90 ARG A CA 1
ATOM 685 C C . ARG A 1 90 ? -6.776 3.175 1.970 1.00 96.19 90 ARG A C 1
ATOM 687 O O . ARG A 1 90 ? -5.723 3.709 2.319 1.00 96.19 90 ARG A O 1
ATOM 694 N N . LEU A 1 91 ? -6.890 2.520 0.814 1.00 97.31 91 LEU A N 1
ATOM 695 C CA . LEU A 1 91 ? -5.809 2.393 -0.159 1.00 97.31 91 LEU A CA 1
ATOM 696 C C . LEU A 1 91 ? -5.846 3.533 -1.185 1.00 97.31 91 LEU A C 1
ATOM 698 O O . LEU A 1 91 ? -6.835 3.757 -1.879 1.00 97.31 91 LEU A O 1
ATOM 702 N N . VAL A 1 92 ? -4.715 4.210 -1.361 1.00 97.06 92 VAL A N 1
ATOM 703 C CA . VAL A 1 92 ? -4.512 5.228 -2.393 1.00 97.06 92 VAL A CA 1
ATOM 704 C C . VAL A 1 92 ? -3.352 4.807 -3.284 1.00 97.06 92 VAL A C 1
ATOM 706 O O . VAL A 1 92 ? -2.251 4.540 -2.814 1.00 97.06 92 VAL A O 1
ATOM 709 N N . LEU A 1 93 ? -3.586 4.777 -4.593 1.00 95.06 93 LEU A N 1
ATOM 710 C CA . LEU A 1 93 ? -2.573 4.421 -5.583 1.00 95.06 93 LEU A CA 1
ATOM 711 C C . LEU A 1 93 ? -2.206 5.659 -6.393 1.00 95.06 93 LEU A C 1
ATOM 713 O O . LEU A 1 93 ? -3.076 6.279 -7.005 1.00 95.06 93 LEU A O 1
ATOM 717 N N . GLN A 1 94 ? -0.924 6.011 -6.391 1.00 90.12 94 GLN A N 1
ATOM 718 C CA . GLN A 1 94 ? -0.384 7.140 -7.140 1.00 90.12 94 GLN A CA 1
ATOM 719 C C . GLN A 1 94 ? 0.667 6.612 -8.119 1.00 90.12 94 GLN A C 1
ATOM 721 O O . GLN A 1 94 ? 1.689 6.055 -7.717 1.00 90.12 94 GLN A O 1
ATOM 726 N N . GLY A 1 95 ? 0.345 6.710 -9.409 1.00 77.62 95 GLY A N 1
ATOM 727 C CA . GLY A 1 95 ? 1.226 6.310 -10.507 1.00 77.62 95 GLY A CA 1
ATOM 728 C C . GLY A 1 95 ? 2.316 7.329 -10.785 1.00 77.62 95 GLY A C 1
ATOM 729 O O . GLY A 1 95 ? 2.082 8.525 -10.503 1.00 77.62 95 GLY A O 1
#

Foldseek 3Di:
DAEFEQDLDADALCRLVVRCVVSVHDQAQAVHEYEYEYDPPRDYDLRNLLSN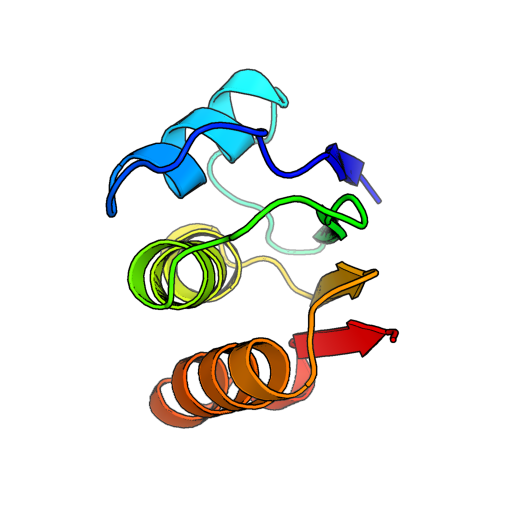LCSQCPRRVNQAYEYEPDDPVSVVSNCVSCVVVVNNVRYHYHD

Sequence (95 aa):
MDTLTAPATIGGRELPRELLESGGLPDDLTGESLTVQFEPGIVYTISFVDELVLEALVRRHCDRLVLQGLSPSLQRVAREAAEDHELSDRLVLQG

pLDDT: mean 89.25, std 9.15, range [55.0, 97.31]

Radius of gyration: 11.71 Å; chains: 1; bounding box: 28×24×29 Å

Secondary structure (DSSP, 8-state):
-EEEEPPSS---TTHHHHHHHHTT--S--TT-EEEEEPPTT----HHHHHHHHIIIIIIS--SEEEEES--HHHHHHHHHHHHTTT-TTTEEEE-